Protein AF-A0A3C1CMX4-F1 (afdb_monomer)

Mean predicted aligned error: 8.41 Å

Sequence (78 aa):
NHYKRVQAGPAQSSDVELAKSNILLLGPTGCGKTLLAQTLARMLNVPFAIADATALTEAGYVGEDVENILLKLIQAAD

Solvent-accessible surface area (backbone atoms only — not comparable to full-atom values): 5293 Å² total; per-residue (Å²): 110,68,65,63,60,66,70,47,48,93,85,64,55,87,83,60,88,79,77,86,84,82,84,87,90,84,78,68,87,89,75,42,71,68,57,50,55,57,48,50,32,63,75,67,73,50,60,65,65,88,81,64,72,88,44,50,49,100,75,83,80,73,64,58,54,76,66,53,53,52,50,48,28,51,66,49,62,106

Nearest PDB structures (foldseek):
  6sfw-assembly1_R  TM=8.580E-01  e=1.579E-06  Listeria monocytogenes
  6pp6-assembly1_E  TM=8.769E-01  e=1.489E-05  Escherichia coli

Secondary structure (DSSP, 8-state):
-HHHHHHHTTTSTTS-------------TTSSHHHHHHHHHHHHT-------GGG--TTSSSS--HHHHHHHHHHTT-

Foldseek 3Di:
DVVVVVVCPPPNPPPDDDDDDDDDDDDDPPPCPVVVQVVVCVVVVAQDFDDDPVQDDPPPPGGDHPVVRVVSSVVSRD

Radius of gyration: 15.84 Å; Cα contacts (8 Å, |Δi|>4): 37; chains: 1; bounding box: 37×28×43 Å

Structure (mmCIF, N/CA/C/O backbone):
data_AF-A0A3C1CMX4-F1
#
_entry.id   AF-A0A3C1CMX4-F1
#
loop_
_atom_site.group_PDB
_atom_site.id
_atom_site.type_symbol
_atom_site.label_atom_id
_atom_site.label_alt_id
_atom_site.label_comp_id
_atom_site.label_asym_id
_atom_site.label_entity_id
_atom_site.label_seq_id
_atom_site.pdbx_PDB_ins_code
_atom_site.Cartn_x
_atom_site.Cartn_y
_atom_site.Cartn_z
_atom_site.occupancy
_atom_site.B_iso_or_equiv
_atom_site.auth_seq_id
_atom_site.auth_comp_id
_atom_site.auth_asym_id
_atom_site.auth_atom_id
_atom_site.pdbx_PDB_model_num
ATOM 1 N N . ASN A 1 1 ? -13.614 -7.147 8.899 1.00 66.06 1 ASN A N 1
ATOM 2 C CA . ASN A 1 1 ? -12.636 -7.423 9.981 1.00 66.06 1 ASN A CA 1
ATOM 3 C C . ASN A 1 1 ? -11.947 -6.178 10.519 1.00 66.06 1 ASN A C 1
ATOM 5 O O . ASN A 1 1 ? -11.864 -6.065 11.731 1.00 66.06 1 ASN A O 1
ATOM 9 N N . HIS A 1 2 ? -11.522 -5.224 9.678 1.00 72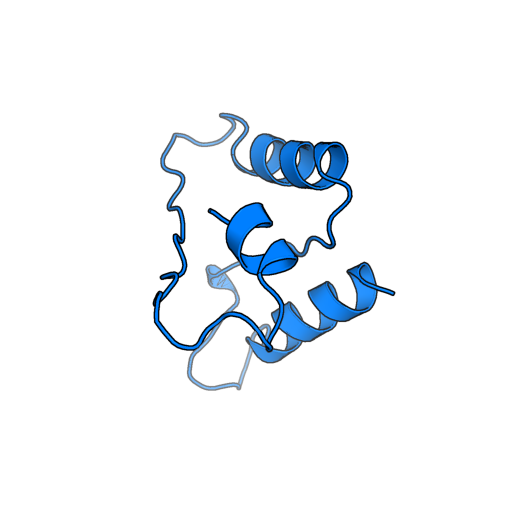.81 2 HIS A N 1
ATOM 10 C CA . HIS A 1 2 ? -10.865 -3.992 10.144 1.00 72.81 2 HIS A CA 1
ATOM 11 C C . HIS A 1 2 ? -11.696 -3.191 11.171 1.00 72.81 2 HIS A C 1
ATOM 13 O O . HIS A 1 2 ? -11.240 -3.019 12.293 1.00 72.81 2 HIS A O 1
ATOM 19 N N . TYR A 1 3 ? -12.949 -2.822 10.868 1.00 70.44 3 TYR A N 1
ATOM 20 C CA . TYR A 1 3 ? -13.801 -2.097 11.832 1.00 70.44 3 TYR A CA 1
ATOM 21 C C . TYR A 1 3 ? -14.090 -2.874 13.117 1.00 70.44 3 TYR A C 1
ATOM 23 O O . TYR A 1 3 ? -14.053 -2.292 14.191 1.00 70.44 3 TYR A O 1
ATOM 31 N N . LYS A 1 4 ? -14.316 -4.193 13.026 1.00 71.25 4 LYS A N 1
ATOM 32 C CA . LYS A 1 4 ? -14.504 -5.044 14.213 1.00 71.25 4 LYS A CA 1
AT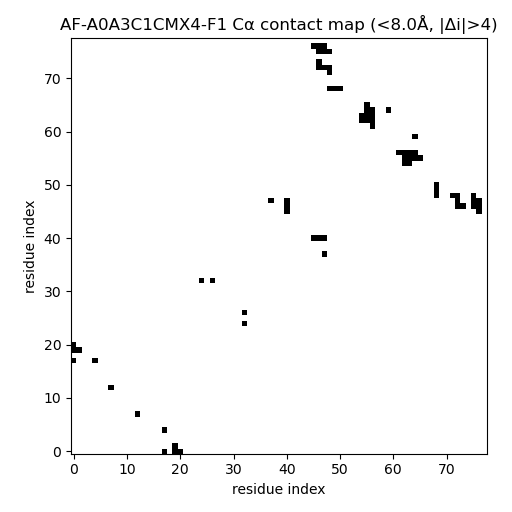OM 33 C C . LYS A 1 4 ? -13.284 -4.989 15.141 1.00 71.25 4 LYS A C 1
ATOM 35 O O . LYS A 1 4 ? -13.451 -4.963 16.349 1.00 71.25 4 LYS A O 1
ATOM 40 N N . ARG A 1 5 ? -12.071 -4.915 14.578 1.00 69.88 5 ARG A N 1
ATOM 41 C CA . ARG A 1 5 ? -10.828 -4.731 15.343 1.00 69.88 5 ARG A CA 1
ATOM 42 C C . ARG A 1 5 ? -10.699 -3.334 15.945 1.00 69.88 5 ARG A C 1
ATOM 44 O O . ARG A 1 5 ? -10.273 -3.224 17.083 1.00 69.88 5 ARG A O 1
ATOM 51 N N . VAL A 1 6 ? -11.055 -2.288 15.196 1.00 72.69 6 VAL A N 1
ATOM 52 C CA . VAL A 1 6 ? -11.008 -0.900 15.692 1.00 72.69 6 VAL A CA 1
ATOM 53 C C . VAL A 1 6 ? -12.009 -0.695 16.835 1.00 72.69 6 VAL A C 1
ATOM 55 O O . VAL A 1 6 ? -11.673 -0.082 17.840 1.00 72.69 6 VAL A O 1
ATOM 58 N N . GLN A 1 7 ? -13.219 -1.246 16.710 1.00 73.19 7 GLN A N 1
ATOM 59 C CA . GLN A 1 7 ? -14.299 -1.071 17.687 1.00 73.19 7 GLN A CA 1
ATOM 60 C C . GLN A 1 7 ? -14.156 -1.937 18.943 1.00 73.19 7 GLN A C 1
ATOM 62 O O . GLN A 1 7 ? -14.659 -1.540 19.988 1.00 73.19 7 GLN A O 1
ATOM 67 N N . ALA A 1 8 ? -13.481 -3.090 18.868 1.00 71.12 8 ALA A N 1
ATOM 68 C CA . ALA A 1 8 ? -13.288 -3.965 20.028 1.00 71.12 8 ALA A CA 1
ATOM 69 C C . ALA A 1 8 ? -12.481 -3.292 21.159 1.00 71.12 8 ALA A C 1
ATOM 71 O O . ALA A 1 8 ? -12.636 -3.650 22.323 1.00 71.12 8 ALA A O 1
ATOM 72 N N . GLY A 1 9 ? -11.653 -2.290 20.839 1.00 62.22 9 GLY A N 1
ATOM 73 C CA . GLY A 1 9 ? -10.804 -1.604 21.812 1.00 62.22 9 GLY A CA 1
ATOM 74 C C . GLY A 1 9 ? -9.804 -2.539 22.524 1.00 62.22 9 GLY A C 1
ATOM 75 O O . GLY A 1 9 ? -9.873 -3.762 22.413 1.00 62.22 9 GLY A O 1
ATOM 76 N N . PRO A 1 10 ? -8.843 -1.990 23.281 1.00 60.59 10 PRO A N 1
ATOM 77 C CA . PRO A 1 10 ? -7.875 -2.796 24.031 1.00 60.59 10 PRO A CA 1
ATOM 78 C C . PRO A 1 10 ? -8.487 -3.555 25.228 1.00 60.59 10 PRO A C 1
ATOM 80 O O . PRO A 1 10 ? -7.820 -4.399 25.811 1.00 60.59 10 PRO A O 1
ATOM 83 N N . ALA A 1 11 ? -9.739 -3.265 25.609 1.00 57.56 11 ALA A N 1
ATOM 84 C CA . ALA A 1 11 ? -10.369 -3.785 26.827 1.00 57.56 11 ALA A CA 1
ATOM 85 C C . ALA A 1 11 ? -11.282 -5.015 26.622 1.00 57.56 11 ALA A C 1
ATOM 87 O O . ALA A 1 11 ? -11.603 -5.678 27.603 1.00 57.56 11 ALA A O 1
ATOM 88 N N . GLN A 1 12 ? -11.705 -5.343 25.390 1.00 54.94 12 GLN A N 1
ATOM 89 C CA . GLN A 1 12 ? -12.567 -6.515 25.111 1.00 54.94 12 GLN A CA 1
ATOM 90 C C . GLN A 1 12 ? -11.821 -7.691 24.457 1.00 54.94 12 GLN A C 1
ATOM 92 O O . GLN A 1 12 ? -12.442 -8.639 23.979 1.00 54.94 12 GLN A O 1
ATOM 97 N N . SER A 1 13 ? -10.488 -7.651 24.405 1.00 55.34 13 SER A N 1
ATOM 98 C CA . SER A 1 13 ? -9.681 -8.632 23.671 1.00 55.34 13 SER A CA 1
ATOM 99 C C . SER A 1 13 ? -9.334 -9.902 24.460 1.00 55.34 13 SER A C 1
ATOM 101 O O . SER A 1 13 ? -8.414 -10.605 24.054 1.00 55.34 13 SER A O 1
ATOM 103 N N . SER A 1 14 ? -9.999 -10.200 25.584 1.00 56.91 14 SER A N 1
ATOM 104 C CA . SER A 1 14 ? -9.574 -11.299 26.467 1.00 56.91 14 SER A CA 1
ATOM 105 C C . SER A 1 14 ? -9.795 -12.702 25.892 1.00 56.91 14 SER A C 1
ATOM 107 O O . SER A 1 14 ? -9.079 -13.603 26.305 1.00 56.91 14 SER A O 1
ATOM 109 N N . ASP A 1 15 ? -10.704 -12.890 24.923 1.00 58.59 15 ASP A N 1
ATOM 110 C CA . ASP A 1 15 ? -11.062 -14.239 24.433 1.00 58.59 15 ASP A CA 1
ATOM 111 C C . ASP A 1 15 ? -11.095 -14.414 22.904 1.00 58.59 15 ASP A C 1
ATOM 113 O O . ASP A 1 15 ? -11.266 -15.530 22.416 1.00 58.59 15 ASP A O 1
ATOM 117 N N . VAL A 1 16 ? -10.935 -13.347 22.108 1.00 64.62 16 VAL A N 1
ATOM 118 C CA . VAL A 1 16 ? -11.032 -13.441 20.638 1.00 64.62 16 VAL A CA 1
ATOM 119 C C . VAL A 1 16 ? -9.809 -12.827 19.965 1.00 64.62 16 VAL A C 1
ATOM 121 O O . VAL A 1 16 ? -9.705 -11.609 19.805 1.00 64.62 16 VAL A O 1
ATOM 124 N N . GLU A 1 17 ? -8.900 -13.684 19.494 1.00 62.78 17 GLU A N 1
ATOM 125 C CA . GLU A 1 17 ? -7.774 -13.278 18.651 1.00 62.78 17 GLU A CA 1
ATOM 126 C C . GLU A 1 17 ? -8.262 -12.867 17.253 1.00 62.78 17 GLU A C 1
ATOM 128 O O . GLU A 1 17 ? -8.512 -13.682 16.362 1.00 62.78 17 GLU A O 1
ATOM 133 N N . LEU A 1 18 ? -8.401 -11.561 17.025 1.00 66.00 18 LEU A N 1
ATOM 134 C CA . LEU A 1 18 ? -8.741 -11.029 15.708 1.00 66.00 18 LEU A CA 1
ATOM 135 C C . LEU A 1 18 ? -7.483 -10.908 14.832 1.00 66.00 18 LEU A C 1
ATOM 137 O O . LEU A 1 18 ? -6.792 -9.889 14.863 1.00 66.00 18 LEU A O 1
ATOM 141 N N . ALA A 1 19 ? -7.210 -11.903 13.986 1.00 71.88 19 ALA A N 1
ATOM 142 C CA . ALA A 1 19 ? -6.088 -11.879 13.039 1.00 71.88 19 ALA A CA 1
ATOM 143 C C . ALA A 1 19 ? -6.157 -10.705 12.033 1.00 71.88 19 ALA A C 1
ATOM 145 O O . ALA A 1 19 ? -7.234 -10.201 11.688 1.00 71.88 19 ALA A O 1
ATOM 146 N N . LYS A 1 20 ? -4.993 -10.224 11.562 1.00 78.38 20 LYS A N 1
ATOM 147 C CA . LYS A 1 20 ? -4.925 -9.168 10.533 1.00 78.38 20 LYS A CA 1
ATOM 148 C C . LYS A 1 20 ? -5.078 -9.820 9.164 1.00 78.38 20 LYS A C 1
ATOM 150 O O . LYS A 1 20 ? -4.268 -10.654 8.786 1.00 78.38 20 LYS A O 1
ATOM 155 N N . SER A 1 21 ? -6.094 -9.416 8.410 1.00 82.81 21 SER A N 1
ATOM 156 C CA . SER A 1 21 ? -6.286 -9.867 7.029 1.00 82.81 21 SER A CA 1
ATOM 157 C C . SER A 1 21 ? -5.606 -8.887 6.072 1.00 82.81 21 SER A C 1
ATOM 159 O O . SER A 1 21 ? -6.181 -7.849 5.746 1.00 82.81 21 SER A O 1
ATOM 161 N N . ASN A 1 22 ? -4.375 -9.192 5.658 1.00 87.50 22 ASN A N 1
ATOM 162 C CA . ASN A 1 22 ? -3.702 -8.474 4.571 1.00 87.50 22 ASN A CA 1
ATOM 163 C C . ASN A 1 22 ? -4.233 -8.964 3.214 1.00 87.50 22 ASN A C 1
ATOM 165 O O . ASN A 1 22 ? -4.715 -10.091 3.107 1.00 87.50 22 ASN A O 1
ATOM 169 N N . ILE A 1 23 ? -4.158 -8.120 2.185 1.00 91.38 23 ILE A N 1
ATOM 170 C CA . ILE A 1 23 ? -4.698 -8.407 0.849 1.00 91.38 23 ILE A CA 1
ATOM 171 C C . ILE A 1 23 ? -3.587 -8.223 -0.186 1.00 91.38 23 ILE A C 1
ATOM 173 O O . ILE A 1 23 ? -2.864 -7.231 -0.142 1.00 91.38 23 ILE A O 1
ATOM 177 N N . LEU A 1 24 ? -3.492 -9.155 -1.137 1.00 94.31 24 LEU A N 1
ATOM 178 C CA . LEU A 1 24 ? -2.697 -9.020 -2.357 1.00 94.31 24 LEU A CA 1
ATOM 179 C C . LEU A 1 24 ? -3.639 -8.735 -3.534 1.00 94.31 24 LEU A C 1
ATOM 181 O O . LEU A 1 24 ? -4.545 -9.519 -3.807 1.00 94.31 24 LEU A O 1
ATOM 185 N N . LEU A 1 25 ? -3.428 -7.619 -4.233 1.00 94.31 25 LEU A N 1
ATOM 186 C CA . LEU A 1 25 ? -4.203 -7.242 -5.419 1.00 94.31 25 LEU A CA 1
ATOM 187 C C . LEU A 1 25 ? -3.429 -7.616 -6.689 1.00 94.31 25 LEU A C 1
ATOM 189 O O . LEU A 1 25 ? -2.422 -6.986 -7.007 1.00 94.31 25 LEU A O 1
ATOM 193 N N . LEU A 1 26 ? -3.920 -8.607 -7.438 1.00 96.25 26 LEU A N 1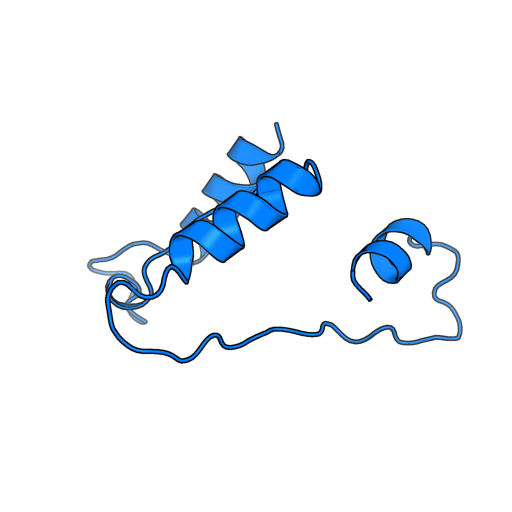
ATOM 194 C CA . LEU A 1 26 ? -3.328 -9.057 -8.702 1.00 96.25 26 LEU A CA 1
ATOM 195 C C . LEU A 1 26 ? -4.160 -8.577 -9.902 1.00 96.25 26 LEU A C 1
ATOM 197 O O . LEU A 1 26 ? -5.386 -8.632 -9.881 1.00 96.25 26 LEU A O 1
ATOM 201 N N . GLY A 1 27 ? -3.494 -8.110 -10.958 1.00 96.62 27 GLY A N 1
ATOM 202 C CA . GLY A 1 27 ? -4.140 -7.698 -12.206 1.00 96.62 27 GLY A CA 1
ATOM 203 C C . GLY A 1 27 ? -3.180 -6.951 -13.138 1.00 96.62 27 GLY A C 1
ATOM 204 O O . GLY A 1 27 ? -2.129 -6.494 -12.673 1.00 96.62 27 GLY A O 1
ATOM 205 N N . PRO A 1 28 ? -3.523 -6.784 -14.426 1.00 97.69 28 PRO A N 1
ATOM 206 C CA . PRO A 1 28 ? -2.667 -6.129 -15.418 1.00 97.69 28 PRO A CA 1
ATOM 207 C C . PRO A 1 28 ? -2.414 -4.648 -15.093 1.00 97.69 28 PRO A C 1
ATOM 209 O O . PRO A 1 28 ? -3.040 -4.054 -14.205 1.00 97.69 28 PRO A O 1
ATOM 212 N N . THR A 1 29 ? -1.466 -4.024 -15.788 1.00 95.31 29 THR A N 1
ATOM 213 C CA . THR A 1 29 ? -1.226 -2.579 -15.670 1.00 95.31 29 THR A CA 1
ATOM 214 C C . THR A 1 29 ? -2.482 -1.795 -16.075 1.00 95.31 29 THR A C 1
ATOM 216 O O . THR A 1 29 ? -3.282 -2.244 -16.890 1.00 95.31 29 THR A O 1
ATOM 219 N N . GLY A 1 30 ? -2.724 -0.649 -15.434 1.00 95.75 30 GLY A N 1
ATOM 220 C CA . GLY A 1 30 ? -3.870 0.211 -15.759 1.00 95.75 30 GLY A CA 1
ATOM 221 C C . GLY A 1 30 ? -5.257 -0.271 -15.299 1.00 95.75 30 GLY A C 1
ATOM 222 O O . GLY A 1 30 ? -6.209 0.485 -15.430 1.00 95.75 30 GLY A O 1
ATOM 223 N N . CYS A 1 31 ? -5.410 -1.450 -14.679 1.00 97.06 31 CYS A N 1
ATOM 224 C CA . CYS A 1 31 ? -6.729 -1.946 -14.235 1.00 97.06 31 CYS A CA 1
ATOM 225 C C . CYS A 1 31 ? -7.294 -1.270 -12.963 1.00 97.06 31 CYS A C 1
ATOM 227 O O . CYS A 1 31 ? -8.242 -1.769 -12.365 1.00 97.06 31 CYS A O 1
ATOM 229 N N . GLY A 1 32 ? -6.686 -0.173 -12.497 1.00 96.94 32 GLY A N 1
ATOM 230 C CA . GLY A 1 32 ? -7.209 0.616 -11.378 1.00 96.94 32 GLY A CA 1
ATOM 231 C C . GLY A 1 32 ? -6.860 0.131 -9.966 1.00 96.94 32 GLY A C 1
ATOM 232 O O . GLY A 1 32 ? -7.483 0.598 -9.022 1.00 96.94 32 GLY A O 1
ATOM 233 N N . LYS A 1 33 ? -5.858 -0.744 -9.769 1.00 97.75 33 LYS A N 1
ATOM 234 C CA . LYS A 1 33 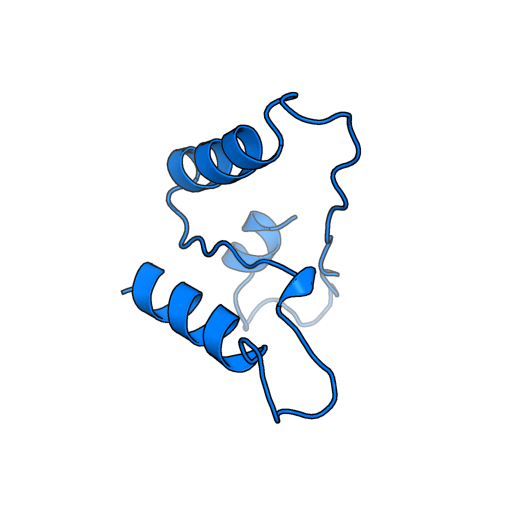? -5.444 -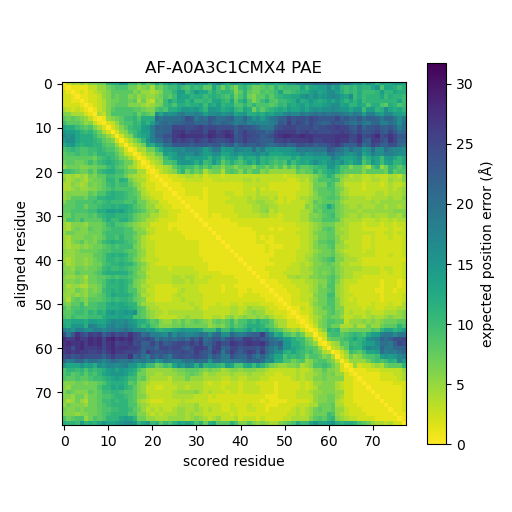1.216 -8.421 1.00 97.75 33 LYS A CA 1
ATOM 235 C C . LYS A 1 33 ? -5.174 -0.065 -7.440 1.00 97.75 33 LYS A C 1
ATOM 237 O O . LYS A 1 33 ? -5.699 -0.060 -6.331 1.00 97.75 33 LYS A O 1
ATOM 242 N N . THR A 1 34 ? -4.405 0.935 -7.872 1.00 95.81 34 THR A N 1
ATOM 243 C CA . THR A 1 34 ? -4.096 2.124 -7.063 1.00 95.81 34 THR A CA 1
ATOM 244 C C . THR A 1 34 ? -5.342 2.971 -6.800 1.00 95.81 34 THR A C 1
ATOM 246 O O . THR A 1 34 ? -5.582 3.374 -5.665 1.00 95.81 34 THR A O 1
ATOM 249 N N . LEU A 1 35 ? -6.179 3.177 -7.825 1.00 97.31 35 LEU A N 1
ATOM 250 C CA . LEU A 1 35 ? -7.428 3.936 -7.711 1.00 97.31 35 LEU A CA 1
ATOM 251 C C . LEU A 1 35 ? -8.407 3.277 -6.731 1.00 97.31 35 LEU A C 1
ATOM 253 O O . LEU A 1 35 ? -9.066 3.976 -5.961 1.00 97.31 35 LEU A O 1
ATOM 257 N N . LEU A 1 36 ? -8.486 1.945 -6.738 1.00 97.12 36 LEU A N 1
ATOM 258 C CA . LEU A 1 36 ? -9.320 1.167 -5.827 1.00 97.12 36 LEU A CA 1
ATOM 259 C C . LEU A 1 36 ? -8.897 1.409 -4.376 1.00 97.12 36 LEU A C 1
ATOM 261 O O . LEU A 1 36 ? -9.740 1.760 -3.554 1.00 97.12 36 LEU A O 1
ATOM 265 N N . ALA A 1 37 ? -7.602 1.291 -4.069 1.00 95.56 37 ALA A N 1
ATOM 266 C CA . ALA A 1 37 ? -7.093 1.510 -2.715 1.00 95.56 37 ALA A CA 1
ATOM 267 C C . ALA A 1 37 ? -7.336 2.955 -2.232 1.00 95.56 37 ALA A C 1
ATOM 269 O O . ALA A 1 37 ? -7.884 3.159 -1.149 1.00 95.56 37 ALA A O 1
ATOM 270 N N . GLN A 1 38 ? -7.028 3.952 -3.070 1.00 95.88 38 GLN A N 1
ATOM 271 C CA . GLN A 1 38 ? -7.268 5.371 -2.768 1.00 95.88 38 GLN A CA 1
ATOM 272 C C . GLN A 1 38 ? -8.756 5.691 -2.573 1.00 95.88 38 GLN A C 1
ATOM 274 O O . GLN A 1 38 ? -9.130 6.498 -1.723 1.00 95.88 38 GLN A O 1
ATOM 279 N N . THR A 1 39 ? -9.630 5.080 -3.372 1.00 96.88 39 THR A N 1
ATOM 280 C CA . THR A 1 39 ? -11.077 5.302 -3.273 1.00 96.88 39 THR A CA 1
ATOM 281 C C . THR A 1 39 ? -11.648 4.669 -2.014 1.00 96.88 39 THR A C 1
ATOM 283 O O . THR A 1 39 ? -12.417 5.328 -1.322 1.00 96.88 39 THR A O 1
ATOM 286 N N . LEU A 1 40 ? -11.216 3.457 -1.657 1.00 94.62 40 LEU A N 1
ATOM 287 C CA . LEU A 1 40 ? -11.611 2.827 -0.398 1.00 94.62 40 LEU A CA 1
ATOM 288 C C . LEU A 1 40 ? -11.189 3.662 0.814 1.00 94.62 40 LEU A C 1
ATOM 290 O O . LEU A 1 40 ? -12.009 3.885 1.700 1.00 94.62 40 LEU A O 1
ATOM 294 N N . ALA A 1 41 ? -9.954 4.168 0.838 1.00 94.56 41 ALA A N 1
ATOM 295 C CA . ALA A 1 41 ? -9.488 5.022 1.928 1.00 94.56 41 ALA A CA 1
ATOM 296 C C . ALA A 1 41 ? -10.340 6.294 2.080 1.00 94.56 41 ALA A C 1
ATOM 298 O O . ALA A 1 41 ? -10.781 6.603 3.186 1.00 94.56 41 ALA A O 1
ATOM 299 N N . ARG A 1 42 ? -10.649 6.977 0.964 1.00 95.06 42 ARG A N 1
ATOM 3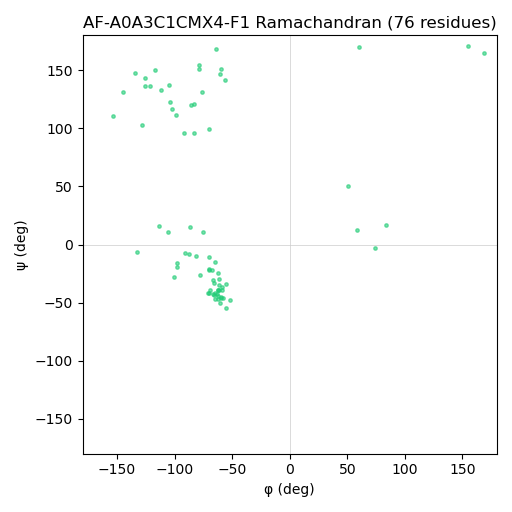00 C CA . ARG A 1 42 ? -11.536 8.157 0.954 1.00 95.06 42 ARG A CA 1
ATOM 301 C C . ARG A 1 42 ? -12.954 7.831 1.414 1.00 95.06 42 ARG A C 1
ATOM 303 O O . ARG A 1 42 ? -13.520 8.578 2.196 1.00 95.06 42 ARG A O 1
ATOM 310 N N . MET A 1 43 ? -13.532 6.724 0.949 1.00 95.06 43 MET A N 1
ATOM 311 C CA . MET A 1 43 ? -14.888 6.319 1.343 1.00 95.06 43 MET A CA 1
ATOM 312 C C . MET A 1 43 ? -14.986 5.963 2.830 1.00 95.06 43 MET A C 1
ATOM 314 O O . MET A 1 43 ? -16.032 6.172 3.438 1.00 95.06 43 MET A O 1
ATOM 318 N N . LEU A 1 44 ? -13.915 5.410 3.406 1.00 92.44 44 LEU A N 1
ATOM 319 C CA . LEU A 1 44 ? -13.864 5.005 4.811 1.00 92.44 44 LEU A CA 1
ATOM 320 C C . LEU A 1 44 ? -13.357 6.110 5.749 1.00 92.44 44 LEU A C 1
ATOM 322 O O . LEU A 1 44 ? -13.419 5.923 6.961 1.00 92.44 44 LEU A O 1
ATOM 326 N N . ASN A 1 45 ? -12.886 7.241 5.211 1.00 91.25 45 ASN A N 1
ATOM 327 C CA . ASN A 1 45 ? -12.271 8.341 5.962 1.00 91.25 45 ASN A CA 1
ATOM 328 C C . ASN A 1 45 ? -11.167 7.857 6.919 1.00 91.25 45 ASN A C 1
ATOM 330 O O . ASN A 1 45 ? -11.186 8.164 8.109 1.00 91.25 45 ASN A O 1
ATOM 334 N N . VAL A 1 46 ? -10.224 7.063 6.402 1.00 93.94 46 VAL A N 1
ATOM 335 C CA . VAL A 1 46 ? -9.081 6.552 7.176 1.00 93.94 46 VAL A CA 1
ATOM 336 C C . VAL A 1 46 ? -7.752 7.061 6.611 1.00 93.94 46 VAL A C 1
ATOM 338 O O . VAL A 1 46 ? -7.653 7.246 5.393 1.00 93.94 46 VAL A O 1
ATOM 341 N N . PRO A 1 47 ? -6.717 7.230 7.456 1.00 95.62 47 PRO A N 1
ATOM 342 C CA . PRO A 1 47 ? -5.373 7.589 7.006 1.00 95.62 47 PRO A CA 1
ATOM 343 C C . PRO A 1 47 ? -4.832 6.582 5.988 1.00 95.62 47 PRO A C 1
ATOM 345 O O . PRO A 1 47 ? -5.055 5.372 6.113 1.00 95.62 47 PRO A O 1
ATOM 348 N N . PHE A 1 48 ? -4.117 7.068 4.973 1.00 95.38 48 PHE A N 1
ATOM 349 C CA . PHE A 1 48 ? -3.656 6.240 3.860 1.00 95.38 48 PHE A CA 1
ATOM 350 C C . PHE A 1 48 ? -2.286 6.681 3.347 1.00 95.38 48 PHE A C 1
ATOM 352 O O . PHE A 1 48 ? -2.075 7.850 3.043 1.00 95.38 48 PHE A O 1
ATOM 359 N N . ALA A 1 49 ? -1.380 5.716 3.192 1.00 94.69 49 ALA A N 1
ATOM 360 C CA . ALA A 1 49 ? -0.044 5.917 2.644 1.00 94.69 49 ALA A CA 1
ATOM 361 C C . ALA A 1 49 ? 0.198 4.968 1.461 1.00 94.69 49 ALA A C 1
ATOM 363 O O . ALA A 1 49 ? -0.252 3.820 1.465 1.00 94.69 49 ALA A O 1
ATOM 364 N N . ILE A 1 50 ? 0.921 5.455 0.451 1.00 92.56 50 ILE A N 1
ATOM 365 C CA . ILE A 1 50 ? 1.357 4.684 -0.720 1.00 92.56 50 ILE A CA 1
ATOM 366 C C . ILE A 1 50 ? 2.874 4.533 -0.638 1.00 92.56 50 ILE A C 1
ATOM 368 O O . ILE A 1 50 ? 3.574 5.520 -0.416 1.00 92.56 50 ILE A O 1
ATOM 372 N N . ALA A 1 51 ? 3.362 3.315 -0.855 1.00 90.56 51 ALA A N 1
ATOM 373 C CA . ALA A 1 51 ? 4.782 2.994 -0.896 1.00 90.56 51 ALA A CA 1
ATOM 374 C C . ALA A 1 51 ? 5.096 2.104 -2.106 1.00 90.56 51 ALA A C 1
ATOM 376 O O . ALA A 1 51 ? 4.256 1.295 -2.513 1.00 90.56 51 ALA A O 1
ATOM 377 N N . ASP A 1 52 ? 6.297 2.256 -2.667 1.00 87.69 52 ASP A N 1
ATOM 378 C CA . ASP A 1 52 ? 6.813 1.412 -3.745 1.00 87.69 52 ASP A CA 1
ATOM 379 C C . ASP A 1 52 ? 7.816 0.405 -3.174 1.00 87.69 52 ASP A C 1
ATOM 381 O O . ASP A 1 52 ? 8.870 0.773 -2.662 1.00 87.69 52 ASP A O 1
ATOM 385 N N . ALA A 1 53 ? 7.488 -0.883 -3.276 1.00 86.50 53 ALA A N 1
ATOM 386 C CA . ALA A 1 53 ? 8.344 -1.951 -2.774 1.00 86.50 53 ALA A CA 1
ATOM 387 C C . ALA A 1 53 ? 9.666 -2.083 -3.550 1.00 86.50 53 ALA A C 1
ATOM 389 O O . ALA A 1 53 ? 10.623 -2.622 -3.006 1.00 86.50 53 ALA A O 1
ATOM 390 N N . THR A 1 54 ? 9.748 -1.593 -4.794 1.00 82.75 54 THR A N 1
ATOM 391 C CA . THR A 1 54 ? 10.991 -1.634 -5.587 1.00 82.75 54 THR A CA 1
ATOM 392 C C . THR A 1 54 ? 12.062 -0.678 -5.059 1.00 82.75 54 THR A C 1
ATOM 394 O O . THR A 1 54 ? 13.244 -0.889 -5.317 1.00 82.75 54 THR A O 1
ATOM 397 N N . ALA A 1 55 ? 11.656 0.339 -4.291 1.00 78.69 55 ALA A N 1
ATOM 398 C CA . ALA A 1 55 ? 12.548 1.298 -3.647 1.00 78.69 55 ALA A CA 1
ATOM 399 C C . ALA A 1 55 ? 13.050 0.840 -2.263 1.00 78.69 55 ALA A C 1
ATOM 401 O O . ALA A 1 55 ? 13.920 1.502 -1.694 1.00 78.69 55 ALA A O 1
ATOM 402 N N . LEU A 1 56 ? 12.516 -0.264 -1.720 1.00 78.69 56 LEU A N 1
ATOM 403 C CA . LEU A 1 56 ? 12.920 -0.820 -0.427 1.00 78.69 56 LEU A CA 1
ATOM 404 C C . LEU A 1 56 ? 14.128 -1.743 -0.623 1.00 78.69 56 LEU A C 1
ATOM 406 O O . LEU A 1 56 ? 14.039 -2.743 -1.338 1.00 78.69 56 LEU A O 1
ATOM 410 N N . THR A 1 57 ? 15.255 -1.435 0.020 1.00 70.00 57 THR A N 1
ATOM 411 C CA . THR A 1 57 ? 16.453 -2.288 -0.002 1.00 70.00 57 THR A CA 1
ATOM 412 C C . THR A 1 57 ? 16.841 -2.707 1.413 1.00 70.00 57 THR A C 1
ATOM 414 O O . THR A 1 57 ? 16.837 -1.908 2.344 1.00 70.00 57 THR A O 1
ATOM 417 N N . GLU A 1 58 ? 17.180 -3.986 1.579 1.00 63.78 58 GLU A N 1
ATOM 418 C CA . GLU A 1 58 ? 17.430 -4.635 2.878 1.00 63.78 58 GLU A CA 1
ATOM 419 C C . GLU A 1 58 ? 18.664 -4.075 3.622 1.00 63.78 58 GLU A C 1
ATOM 421 O O . GLU A 1 58 ? 18.829 -4.304 4.815 1.00 63.78 58 GLU A O 1
ATOM 426 N N . ALA A 1 59 ? 19.528 -3.320 2.931 1.00 58.94 59 ALA A N 1
ATOM 427 C CA . ALA A 1 59 ? 20.830 -2.877 3.435 1.00 58.94 59 ALA A CA 1
ATOM 428 C C . ALA A 1 59 ? 20.961 -1.355 3.642 1.00 58.94 59 ALA A C 1
ATOM 430 O O . ALA A 1 59 ? 22.082 -0.862 3.749 1.00 58.94 59 ALA A O 1
ATOM 431 N N . GLY A 1 60 ? 19.852 -0.602 3.674 1.00 55.06 60 GLY A N 1
ATOM 432 C CA . GLY A 1 60 ? 19.813 0.781 4.184 1.00 55.06 60 GLY A CA 1
ATOM 433 C C . GLY A 1 60 ? 20.741 1.804 3.512 1.00 55.06 60 GLY A C 1
ATOM 434 O O . GLY A 1 60 ? 20.940 2.886 4.055 1.00 55.06 60 GLY A O 1
ATOM 435 N N . TYR A 1 61 ? 21.344 1.489 2.361 1.00 55.12 61 TYR A N 1
ATOM 436 C CA . TYR A 1 61 ? 22.389 2.339 1.782 1.00 55.12 61 TYR A CA 1
ATOM 437 C C . TYR A 1 61 ? 21.877 3.239 0.652 1.00 55.12 61 TYR A C 1
ATOM 439 O O . TYR A 1 61 ? 22.403 4.329 0.456 1.00 55.12 61 TYR A O 1
ATOM 447 N N . VAL A 1 62 ? 20.822 2.831 -0.065 1.00 54.25 62 VAL A N 1
ATOM 448 C CA . VAL A 1 62 ? 20.136 3.652 -1.076 1.00 54.25 62 VAL A CA 1
ATOM 449 C C . VAL A 1 62 ? 18.683 3.164 -1.186 1.00 54.25 62 VAL A C 1
ATOM 451 O O . VAL A 1 62 ? 18.450 2.048 -1.651 1.00 54.25 62 VAL A O 1
ATOM 454 N N . GLY A 1 63 ? 17.704 3.954 -0.735 1.00 60.12 63 GLY A N 1
ATOM 455 C CA . GLY A 1 63 ? 16.283 3.583 -0.804 1.00 60.12 63 GLY A CA 1
ATOM 456 C C . GLY A 1 63 ? 15.403 4.260 0.247 1.00 60.12 63 GLY A C 1
ATOM 457 O O . GLY A 1 63 ? 15.898 4.922 1.157 1.00 60.12 63 GLY A O 1
ATOM 458 N N . GLU A 1 64 ? 14.088 4.108 0.099 1.00 65.94 64 GLU A N 1
ATOM 459 C CA . GLU A 1 64 ? 13.106 4.502 1.113 1.00 65.94 64 GLU A CA 1
ATOM 460 C C . GLU A 1 64 ? 13.120 3.449 2.241 1.00 65.94 64 GLU A C 1
ATOM 462 O O . GLU A 1 64 ? 13.112 2.255 1.957 1.00 65.94 64 GLU A O 1
ATOM 467 N N . ASP A 1 65 ? 13.191 3.856 3.512 1.00 78.56 65 ASP A N 1
ATOM 468 C CA . ASP A 1 65 ? 13.123 2.929 4.654 1.00 78.56 65 ASP A CA 1
ATOM 469 C C . ASP A 1 65 ? 11.662 2.518 4.935 1.00 78.56 65 ASP A C 1
ATOM 471 O O . ASP A 1 65 ? 10.728 3.297 4.716 1.00 78.56 65 ASP A O 1
ATOM 475 N N . VAL A 1 66 ? 11.447 1.321 5.482 1.00 81.44 66 VAL A N 1
ATOM 476 C CA . VAL A 1 66 ? 10.142 0.866 5.988 1.00 81.44 66 VAL A CA 1
ATOM 477 C C . VAL A 1 66 ? 9.591 1.848 7.029 1.00 81.44 66 VAL A C 1
ATOM 479 O O . VAL A 1 66 ? 8.381 2.088 7.070 1.00 81.44 66 VAL A O 1
ATOM 482 N N . GLU A 1 67 ? 10.462 2.474 7.824 1.00 86.69 67 GLU A N 1
ATOM 483 C CA . GLU A 1 67 ? 10.073 3.502 8.797 1.00 86.69 67 GLU A CA 1
ATOM 484 C C . GLU A 1 67 ? 9.433 4.734 8.135 1.00 86.69 67 GLU A C 1
ATOM 486 O O . GLU A 1 67 ? 8.463 5.287 8.660 1.00 86.69 67 GLU A O 1
ATOM 491 N N . ASN A 1 68 ? 9.880 5.116 6.934 1.00 84.00 68 ASN A N 1
ATOM 492 C CA . ASN A 1 68 ? 9.302 6.249 6.204 1.00 84.00 68 ASN A CA 1
ATOM 493 C C . ASN A 1 68 ? 7.861 5.980 5.756 1.00 84.00 68 ASN A C 1
ATOM 495 O O . ASN A 1 68 ? 7.050 6.907 5.707 1.00 84.00 68 ASN A O 1
ATOM 499 N N . ILE A 1 69 ? 7.507 4.722 5.474 1.00 89.44 69 ILE A N 1
ATOM 500 C CA . ILE A 1 69 ? 6.124 4.345 5.147 1.00 89.44 69 ILE A CA 1
ATOM 501 C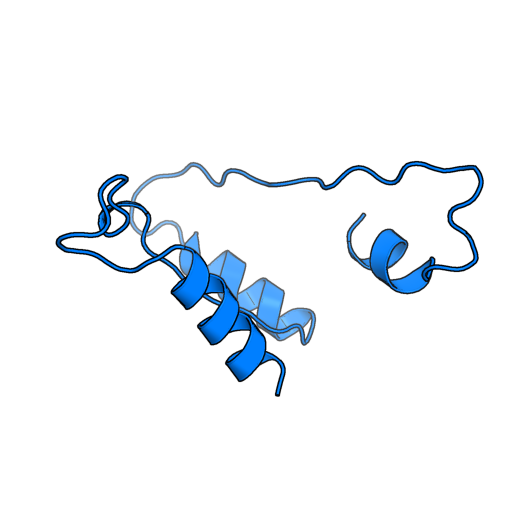 C . ILE A 1 69 ? 5.212 4.609 6.351 1.00 89.44 69 ILE A C 1
ATOM 503 O O . ILE A 1 69 ? 4.111 5.143 6.195 1.00 89.44 69 ILE A O 1
ATOM 507 N N . LEU A 1 70 ? 5.676 4.261 7.555 1.00 90.75 70 LEU A N 1
ATOM 508 C CA . LEU A 1 70 ? 4.943 4.521 8.793 1.00 90.75 70 LEU A CA 1
ATOM 509 C C . LEU A 1 70 ? 4.848 6.020 9.075 1.00 90.75 70 LEU A C 1
ATOM 511 O O . LEU A 1 70 ? 3.763 6.497 9.398 1.00 90.75 70 LEU A O 1
ATOM 515 N N . LEU A 1 71 ? 5.938 6.768 8.885 1.00 91.69 71 LEU A N 1
ATOM 516 C CA . LEU A 1 71 ? 5.944 8.220 9.062 1.00 91.69 71 LEU A CA 1
ATOM 517 C C . LEU A 1 71 ? 4.919 8.908 8.148 1.00 91.69 71 LEU A C 1
ATOM 519 O O . LEU A 1 71 ? 4.131 9.722 8.623 1.00 91.69 71 LEU A O 1
ATOM 523 N N . LYS A 1 72 ? 4.869 8.533 6.863 1.00 91.44 72 LYS A N 1
ATOM 524 C CA . LYS A 1 72 ? 3.862 9.037 5.913 1.00 91.44 72 LYS A CA 1
ATOM 525 C C . LYS A 1 72 ? 2.435 8.723 6.361 1.00 91.44 72 LYS A C 1
ATOM 527 O O . LYS A 1 72 ? 1.545 9.549 6.188 1.00 91.44 72 LYS A O 1
ATOM 532 N N . LEU A 1 73 ? 2.205 7.535 6.923 1.00 93.88 73 LEU A N 1
ATOM 533 C CA . LEU A 1 73 ? 0.885 7.153 7.423 1.00 93.88 73 LEU A CA 1
ATOM 534 C C . LEU A 1 73 ? 0.484 7.961 8.663 1.00 93.88 73 LEU A C 1
ATOM 536 O O . LEU A 1 73 ? -0.678 8.338 8.765 1.00 93.88 73 LEU A O 1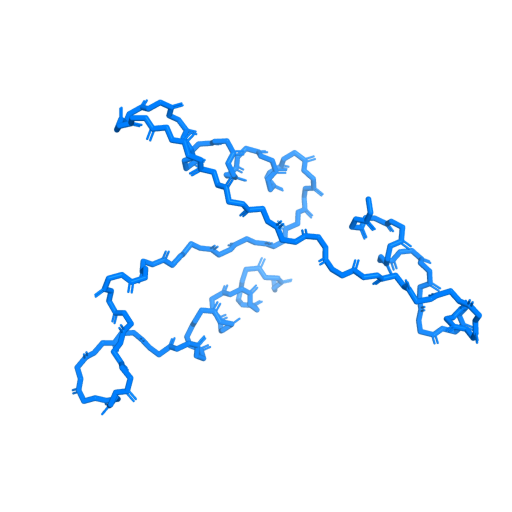
ATOM 540 N N . ILE A 1 74 ? 1.427 8.236 9.570 1.00 94.25 74 ILE A N 1
ATOM 541 C CA . ILE A 1 74 ? 1.200 9.072 10.759 1.00 94.25 74 ILE A CA 1
ATOM 542 C C . ILE A 1 74 ? 0.886 10.510 10.343 1.00 94.25 74 ILE A C 1
ATOM 544 O O . ILE A 1 74 ? -0.116 11.055 10.780 1.00 94.25 74 ILE A O 1
ATOM 548 N N . GLN A 1 75 ? 1.660 11.085 9.422 1.00 93.56 75 GLN A N 1
ATOM 549 C C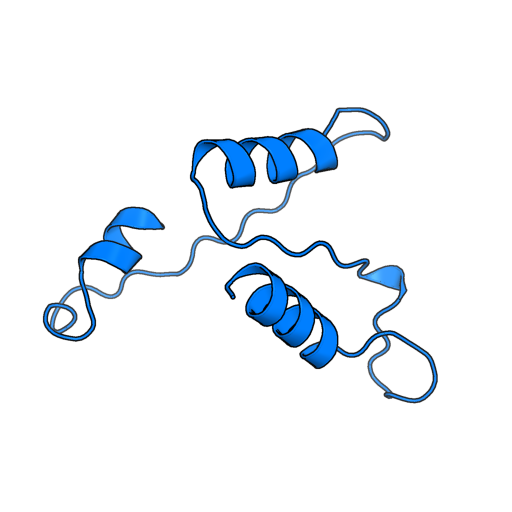A . GLN A 1 75 ? 1.399 12.428 8.888 1.00 93.56 75 GLN A CA 1
ATOM 550 C C . GLN A 1 75 ? 0.049 12.541 8.168 1.00 93.56 75 GLN A C 1
ATOM 552 O O . GLN A 1 75 ? -0.528 13.617 8.120 1.00 93.56 75 GLN A O 1
ATOM 557 N N . ALA A 1 76 ? -0.445 11.450 7.575 1.00 93.25 76 ALA A N 1
ATOM 558 C CA . ALA A 1 76 ? -1.778 11.396 6.974 1.00 93.25 76 ALA A CA 1
ATOM 559 C C . ALA A 1 76 ? -2.899 11.142 8.001 1.00 93.25 76 ALA A C 1
ATOM 561 O O . ALA A 1 76 ? -4.073 11.147 7.628 1.00 93.25 76 ALA A O 1
ATOM 562 N N . ALA A 1 77 ? -2.536 10.809 9.242 1.00 92.31 77 ALA A N 1
ATOM 563 C CA . ALA A 1 77 ? -3.449 10.586 10.356 1.00 92.31 77 ALA A CA 1
ATOM 564 C C . ALA A 1 77 ? -3.589 11.803 11.277 1.00 92.31 77 ALA A C 1
ATOM 566 O O . ALA A 1 77 ? -4.578 11.861 12.010 1.00 92.31 77 ALA A O 1
ATOM 567 N N . ASP A 1 78 ? -2.622 12.722 11.227 1.00 80.88 78 ASP A N 1
ATOM 568 C CA . ASP A 1 78 ? -2.732 14.093 11.734 1.00 80.88 78 ASP A CA 1
ATOM 569 C C . ASP A 1 78 ? -3.724 14.920 10.891 1.00 80.88 78 ASP A C 1
ATOM 571 O O . ASP A 1 78 ? -4.485 15.714 11.494 1.00 80.88 78 ASP A O 1
#

pLDDT: mean 81.86, std 14.45, range [54.25, 97.75]